Protein AF-A0A173ZHH6-F1 (afdb_monomer_lite)

Organism: NCBI:txid84024

Structure (mmCIF, N/CA/C/O backbone):
data_AF-A0A173ZHH6-F1
#
_entry.id   AF-A0A173ZHH6-F1
#
loop_
_atom_site.group_PDB
_atom_site.id
_atom_site.type_symbol
_atom_site.label_atom_id
_atom_site.label_alt_id
_atom_site.label_comp_id
_atom_site.label_asym_id
_atom_site.label_entity_id
_atom_site.label_seq_id
_atom_site.pdbx_PDB_ins_code
_atom_site.Cartn_x
_atom_site.Cartn_y
_atom_site.Cartn_z
_atom_site.occupancy
_atom_site.B_iso_or_equiv
_atom_site.auth_seq_id
_atom_site.auth_comp_id
_atom_site.auth_asym_id
_atom_site.auth_atom_id
_atom_site.pdbx_PDB_model_num
ATOM 1 N N . MET A 1 1 ? 17.810 -3.702 -29.949 1.00 42.59 1 MET A N 1
ATOM 2 C CA . MET A 1 1 ? 16.734 -3.048 -29.177 1.00 42.59 1 MET A CA 1
ATOM 3 C C . MET A 1 1 ? 17.331 -2.699 -27.829 1.00 42.59 1 MET A C 1
ATOM 5 O O . MET A 1 1 ? 17.862 -3.602 -27.200 1.00 42.59 1 MET A O 1
ATOM 9 N N . ASN A 1 2 ? 17.344 -1.423 -27.434 1.00 46.81 2 ASN A N 1
ATOM 10 C CA . ASN A 1 2 ? 17.670 -1.078 -26.050 1.00 46.81 2 ASN A CA 1
ATOM 11 C C . ASN A 1 2 ? 16.481 -1.540 -25.216 1.00 46.81 2 ASN A C 1
ATOM 13 O O . ASN A 1 2 ? 15.391 -0.990 -25.348 1.00 46.81 2 ASN A O 1
ATOM 17 N N . GLU A 1 3 ? 16.656 -2.618 -24.462 1.00 52.50 3 GLU A N 1
ATOM 18 C CA . GLU A 1 3 ? 15.635 -3.076 -23.529 1.00 52.50 3 GLU A CA 1
ATOM 19 C C . GLU A 1 3 ? 15.562 -2.052 -22.402 1.00 52.50 3 GLU A C 1
ATOM 21 O O . GLU A 1 3 ? 16.422 -2.007 -21.523 1.00 52.50 3 GLU A O 1
ATOM 26 N N . SER A 1 4 ? 14.576 -1.163 -22.481 1.00 63.38 4 SER A N 1
ATOM 27 C CA . SER A 1 4 ? 14.291 -0.210 -21.420 1.00 63.38 4 SER A CA 1
ATOM 28 C C . SER A 1 4 ? 14.016 -0.989 -20.136 1.00 63.38 4 SER A C 1
ATOM 30 O O . SER A 1 4 ? 13.083 -1.791 -20.089 1.00 63.38 4 SER A O 1
ATOM 32 N N . THR A 1 5 ? 14.829 -0.769 -19.100 1.00 74.56 5 THR A N 1
ATOM 33 C CA . THR A 1 5 ? 14.574 -1.315 -17.763 1.00 74.56 5 THR A CA 1
ATOM 34 C C . THR A 1 5 ? 13.179 -0.890 -17.315 1.00 74.56 5 THR A C 1
ATOM 36 O O . THR A 1 5 ? 12.836 0.300 -17.349 1.00 74.56 5 THR A O 1
ATOM 39 N N . TRP A 1 6 ? 12.377 -1.867 -16.913 1.00 89.50 6 TRP A N 1
ATOM 40 C CA . TRP A 1 6 ? 11.013 -1.677 -16.451 1.00 89.50 6 TRP A CA 1
ATOM 41 C C . TRP A 1 6 ? 10.848 -2.352 -15.092 1.00 89.50 6 TRP A C 1
ATOM 43 O O . TRP A 1 6 ? 11.441 -3.392 -14.820 1.00 89.50 6 TRP A O 1
ATOM 53 N N . TYR A 1 7 ? 10.077 -1.710 -14.231 1.00 93.19 7 TYR A N 1
ATOM 54 C CA . TYR A 1 7 ? 9.830 -2.083 -12.854 1.00 93.19 7 TYR A CA 1
ATOM 55 C C . TYR A 1 7 ? 8.364 -2.460 -12.694 1.00 93.19 7 TYR A C 1
ATOM 57 O O . TYR A 1 7 ? 7.485 -1.783 -13.229 1.00 93.19 7 TYR A O 1
ATOM 65 N N . ARG A 1 8 ? 8.110 -3.504 -11.910 1.00 94.06 8 ARG A N 1
ATOM 66 C CA . ARG A 1 8 ? 6.785 -3.882 -11.418 1.00 94.06 8 ARG A CA 1
ATOM 67 C C . ARG A 1 8 ? 6.638 -3.396 -9.992 1.00 94.06 8 ARG A C 1
ATOM 69 O O . ARG A 1 8 ? 7.297 -3.921 -9.099 1.00 94.06 8 ARG A O 1
ATOM 76 N N . ILE A 1 9 ? 5.778 -2.412 -9.785 1.00 93.31 9 ILE A N 1
ATOM 77 C CA . ILE A 1 9 ? 5.481 -1.860 -8.466 1.00 93.31 9 ILE A CA 1
ATOM 78 C C . ILE A 1 9 ? 4.233 -2.571 -7.957 1.00 93.31 9 ILE A C 1
ATOM 80 O O . ILE A 1 9 ? 3.145 -2.354 -8.485 1.00 93.31 9 ILE A O 1
ATOM 84 N N . LYS A 1 10 ? 4.388 -3.446 -6.966 1.00 94.44 10 LYS A N 1
ATOM 85 C CA . LYS A 1 10 ? 3.259 -4.042 -6.246 1.00 94.44 10 LYS A CA 1
ATOM 86 C C . LYS A 1 10 ? 2.803 -3.066 -5.175 1.00 94.44 10 LYS A C 1
ATOM 88 O O . LYS A 1 10 ? 3.645 -2.549 -4.439 1.00 94.44 10 LYS A O 1
ATOM 93 N N . TYR A 1 11 ? 1.504 -2.814 -5.117 1.00 93.69 11 TYR A N 1
ATOM 94 C CA . TYR A 1 11 ? 0.951 -1.856 -4.175 1.00 93.69 11 TYR A CA 1
ATOM 95 C C . TYR A 1 11 ? -0.351 -2.339 -3.542 1.00 93.69 11 TYR A C 1
ATOM 97 O O . TYR A 1 11 ? -1.152 -3.081 -4.131 1.00 93.69 11 TYR A O 1
ATOM 105 N N . SER A 1 12 ? -0.564 -1.807 -2.349 1.00 95.88 12 SER A N 1
ATOM 106 C CA . SER A 1 12 ? -1.738 -1.996 -1.522 1.00 95.88 12 SER A CA 1
ATOM 107 C C . SER A 1 12 ? -2.434 -0.661 -1.277 1.00 95.88 12 SER A C 1
ATOM 109 O O . SER A 1 12 ? -1.809 0.400 -1.332 1.00 95.88 12 SER A O 1
ATOM 111 N N . ILE A 1 13 ? -3.729 -0.708 -0.975 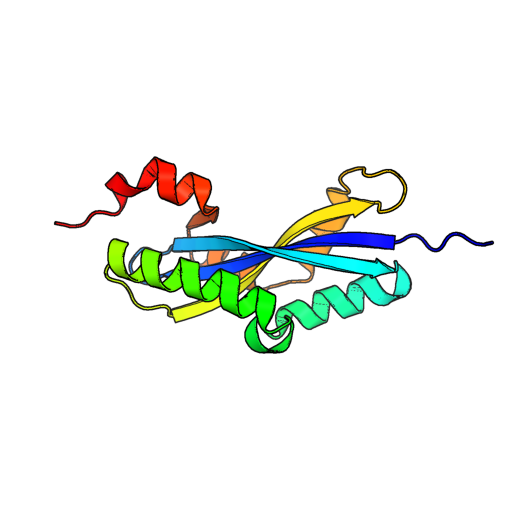1.00 96.69 13 ILE A N 1
ATOM 112 C CA . ILE A 1 13 ? -4.419 0.416 -0.338 1.00 96.69 13 ILE A CA 1
ATOM 113 C C . ILE A 1 13 ? -4.355 0.179 1.168 1.00 96.69 13 ILE A C 1
ATOM 115 O O . ILE A 1 13 ? -4.795 -0.864 1.648 1.00 96.6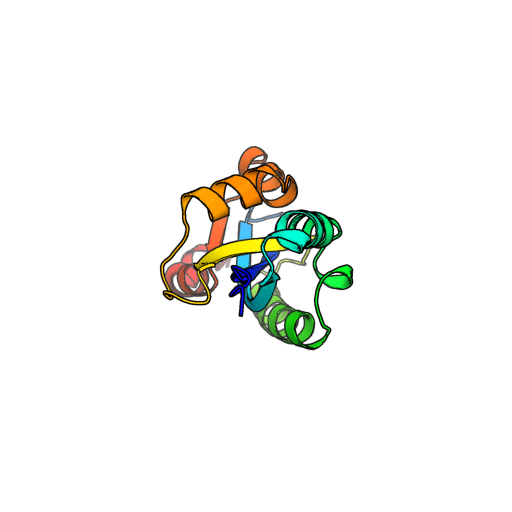9 13 ILE A O 1
ATOM 119 N N . GLY A 1 14 ? -3.776 1.127 1.898 1.00 96.38 14 GLY A N 1
ATOM 120 C CA . GLY A 1 14 ? -3.796 1.160 3.354 1.00 96.38 14 GLY A CA 1
ATOM 121 C C . GLY A 1 14 ? -5.034 1.895 3.839 1.00 96.38 14 GLY A C 1
ATOM 122 O O . GLY A 1 14 ? -5.143 3.098 3.619 1.00 96.38 14 GLY A O 1
ATOM 123 N N . TYR A 1 15 ? -5.953 1.191 4.491 1.00 96.50 15 TYR A N 1
ATOM 124 C CA . TYR A 1 15 ? -7.136 1.787 5.110 1.00 96.50 15 TYR A CA 1
ATOM 125 C C . TYR A 1 15 ? -6.846 2.134 6.569 1.00 96.50 15 TYR A C 1
ATOM 127 O O . TYR A 1 15 ? -6.383 1.276 7.324 1.00 96.50 15 TYR A O 1
ATOM 135 N N . VAL A 1 16 ? -7.084 3.393 6.938 1.00 95.75 16 VAL A N 1
ATOM 136 C CA . VAL A 1 16 ? -6.739 3.954 8.247 1.00 95.75 16 VAL A CA 1
ATOM 137 C C . VAL A 1 16 ? -7.931 3.878 9.195 1.00 95.75 16 VAL A C 1
ATOM 139 O O . VAL A 1 16 ? -8.994 4.443 8.933 1.00 95.75 16 VAL A O 1
ATOM 142 N N . PHE A 1 17 ? -7.694 3.208 10.316 1.00 94.44 17 PHE A N 1
ATOM 143 C CA . PHE A 1 17 ? -8.594 3.037 11.444 1.00 94.44 17 PHE A CA 1
ATOM 144 C C . PHE A 1 17 ? -7.977 3.773 12.650 1.00 94.44 17 PHE A C 1
ATOM 146 O O . PHE A 1 17 ? -6.974 3.349 13.232 1.00 94.44 17 PHE A O 1
ATOM 153 N N . GLU A 1 18 ? -8.525 4.949 12.942 1.00 92.31 18 GLU A N 1
ATOM 154 C CA . GLU A 1 18 ? -8.108 5.896 13.971 1.00 92.31 18 GLU A CA 1
ATOM 155 C C . GLU A 1 18 ? -8.193 5.365 15.412 1.00 92.31 18 GLU A C 1
ATOM 157 O O . GLU A 1 18 ? -7.230 5.529 16.167 1.00 92.31 18 GLU A O 1
ATOM 162 N N . GLU A 1 19 ? -9.311 4.749 15.807 1.00 90.62 19 GLU A N 1
ATOM 163 C CA . GLU A 1 19 ? -9.567 4.283 17.178 1.00 90.62 19 GLU A CA 1
ATOM 164 C C . GLU A 1 19 ? -8.553 3.211 17.579 1.00 90.62 19 GLU A C 1
ATOM 166 O O . GLU A 1 19 ? -7.971 3.263 18.665 1.00 90.62 19 GLU A O 1
ATOM 171 N N . ASN A 1 20 ? -8.275 2.291 16.655 1.00 88.06 20 ASN A N 1
ATOM 172 C CA . ASN A 1 20 ? -7.305 1.217 16.839 1.00 88.06 20 ASN A CA 1
ATOM 173 C C . ASN A 1 20 ? -5.856 1.627 16.534 1.00 88.06 20 ASN A C 1
ATOM 175 O O . ASN A 1 20 ? -4.950 0.807 16.706 1.00 88.06 20 ASN A O 1
ATOM 179 N N . LYS A 1 21 ? -5.616 2.863 16.063 1.00 93.38 21 LYS A N 1
ATOM 180 C CA . LYS A 1 21 ? -4.317 3.304 15.518 1.00 93.38 21 LYS A CA 1
ATOM 181 C C . LYS A 1 21 ? -3.738 2.260 14.557 1.00 93.38 21 LYS A C 1
ATOM 183 O O . LYS A 1 21 ? -2.590 1.837 14.685 1.00 93.38 21 LYS A O 1
ATOM 188 N N . LEU A 1 22 ? -4.552 1.817 13.604 1.00 94.25 22 LEU A N 1
ATOM 189 C CA . LEU A 1 22 ? -4.251 0.693 12.726 1.00 94.25 22 LEU A CA 1
ATOM 190 C C . LEU A 1 22 ? -4.356 1.114 11.258 1.00 94.25 22 LEU A C 1
ATOM 192 O O . LEU A 1 22 ? -5.286 1.806 10.856 1.00 94.25 22 LEU A O 1
ATOM 196 N N . VAL A 1 23 ? -3.404 0.667 10.443 1.00 95.69 23 VAL A N 1
ATOM 197 C CA . VAL A 1 23 ? -3.474 0.743 8.982 1.00 95.69 23 VAL A CA 1
ATOM 198 C C . VAL A 1 23 ? -3.491 -0.675 8.437 1.00 95.69 23 VAL A C 1
ATOM 200 O O . VAL A 1 23 ? -2.528 -1.421 8.631 1.00 95.69 23 VAL A O 1
ATOM 203 N N . ILE A 1 24 ? -4.569 -1.048 7.746 1.00 95.62 24 ILE A N 1
ATOM 204 C CA . ILE A 1 24 ? -4.679 -2.368 7.116 1.00 95.62 24 ILE A CA 1
ATOM 205 C C . ILE A 1 24 ? -4.382 -2.242 5.625 1.00 95.62 24 ILE A C 1
ATOM 207 O O . ILE A 1 24 ? -5.131 -1.609 4.880 1.00 95.62 24 ILE A O 1
ATOM 211 N N . ALA A 1 25 ? -3.272 -2.845 5.205 1.00 96.38 25 ALA A N 1
ATOM 212 C CA . ALA A 1 25 ? -2.809 -2.888 3.828 1.00 96.38 25 ALA A CA 1
ATOM 213 C C . ALA A 1 25 ? -3.499 -4.023 3.062 1.00 96.38 25 ALA A C 1
ATOM 215 O O . ALA A 1 25 ? -3.358 -5.204 3.398 1.00 96.38 25 ALA A O 1
ATOM 216 N N . ILE A 1 26 ? -4.237 -3.653 2.016 1.00 96.00 26 ILE A N 1
ATOM 217 C CA . ILE A 1 26 ? -4.970 -4.575 1.149 1.00 96.00 26 ILE A CA 1
ATOM 218 C C . ILE A 1 26 ? -4.313 -4.560 -0.234 1.00 96.00 26 ILE A C 1
ATOM 220 O O . ILE A 1 26 ? -4.369 -3.522 -0.900 1.00 96.00 26 ILE A O 1
ATOM 224 N N . PRO A 1 27 ? -3.703 -5.669 -0.688 1.00 94.94 27 PRO A N 1
ATOM 225 C CA . PRO A 1 27 ? -3.059 -5.731 -1.995 1.00 94.94 27 PRO A CA 1
ATOM 226 C C . PRO A 1 27 ? -4.106 -5.651 -3.102 1.00 94.94 27 PRO A C 1
ATOM 228 O O . PRO A 1 27 ? -5.054 -6.435 -3.134 1.00 94.94 27 PRO A O 1
ATOM 231 N N . VAL A 1 28 ? -3.930 -4.703 -4.024 1.00 93.88 28 VAL A N 1
ATOM 232 C CA . VAL A 1 28 ? -4.947 -4.396 -5.048 1.00 93.88 28 VAL A CA 1
ATOM 233 C C . VAL A 1 28 ? -4.404 -4.332 -6.470 1.00 93.88 28 VAL A C 1
ATOM 235 O O . VAL A 1 28 ? -5.193 -4.280 -7.412 1.00 93.88 28 VAL A O 1
ATOM 238 N N . GLY A 1 29 ? -3.083 -4.324 -6.674 1.00 90.62 29 GLY A N 1
ATOM 239 C CA . GLY A 1 29 ? -2.576 -4.252 -8.037 1.00 90.62 29 GLY A CA 1
ATOM 240 C C . GLY A 1 29 ? -1.070 -4.199 -8.214 1.00 90.62 29 GLY A C 1
ATOM 241 O O . GLY A 1 29 ? -0.270 -4.278 -7.280 1.00 90.62 29 GLY A O 1
ATOM 242 N N . ILE A 1 30 ? -0.709 -4.093 -9.491 1.00 92.31 30 ILE A N 1
ATOM 243 C CA . ILE A 1 30 ? 0.659 -3.961 -9.975 1.00 92.31 30 ILE A CA 1
ATOM 244 C C . ILE A 1 30 ? 0.679 -2.823 -10.990 1.00 92.31 30 ILE A C 1
ATOM 246 O O . ILE A 1 30 ? -0.136 -2.797 -11.910 1.00 92.31 30 ILE A O 1
ATOM 250 N N . LEU A 1 31 ? 1.626 -1.902 -10.834 1.00 90.56 31 LEU A N 1
ATOM 251 C CA . LEU A 1 31 ? 1.907 -0.851 -11.799 1.00 90.56 31 LEU A CA 1
ATOM 252 C C . LEU A 1 31 ? 3.219 -1.174 -12.506 1.00 90.56 31 LEU A C 1
ATOM 254 O O . LEU A 1 31 ? 4.284 -1.191 -11.886 1.00 90.56 31 LEU A O 1
ATOM 258 N N . ASP A 1 32 ? 3.144 -1.385 -13.815 1.00 91.38 32 ASP A N 1
ATOM 259 C CA . ASP A 1 32 ? 4.326 -1.477 -14.663 1.00 91.38 32 ASP A CA 1
ATOM 260 C C . ASP A 1 32 ? 4.830 -0.067 -15.003 1.00 91.38 32 ASP A C 1
ATOM 262 O O . ASP A 1 32 ? 4.088 0.784 -15.497 1.00 91.38 32 ASP A O 1
ATOM 266 N N . SER A 1 33 ? 6.114 0.192 -14.758 1.00 91.00 33 SER A N 1
ATOM 267 C CA . SER A 1 33 ? 6.738 1.490 -15.012 1.00 91.00 33 SER A CA 1
ATOM 268 C C . SER A 1 33 ? 8.110 1.338 -15.644 1.00 91.00 33 SER A C 1
ATOM 270 O O . SER A 1 33 ? 8.960 0.605 -15.162 1.00 91.00 33 SER A O 1
ATOM 272 N N . THR A 1 34 ? 8.405 2.122 -16.674 1.00 90.94 34 THR A N 1
ATOM 273 C CA . THR A 1 34 ? 9.788 2.298 -17.148 1.00 90.94 34 THR A CA 1
ATOM 274 C C . THR A 1 34 ? 10.628 3.049 -16.114 1.00 90.94 34 THR A C 1
ATOM 276 O O . THR A 1 34 ? 10.079 3.874 -15.378 1.00 90.94 34 THR A O 1
ATOM 279 N N . LYS A 1 35 ? 11.956 2.880 -16.140 1.00 85.56 35 LYS A N 1
ATOM 280 C CA . LYS A 1 35 ? 12.882 3.656 -15.297 1.00 85.56 35 LYS A CA 1
ATOM 281 C C . LYS A 1 35 ? 12.718 5.176 -15.423 1.00 85.56 35 LYS A C 1
ATOM 283 O O . LYS A 1 35 ? 12.772 5.866 -14.415 1.00 85.56 35 LYS A O 1
ATOM 288 N N . GLU A 1 36 ? 12.473 5.690 -16.628 1.00 88.44 36 GLU A N 1
ATOM 289 C CA . GLU A 1 36 ? 12.316 7.135 -16.881 1.00 88.44 36 GLU A CA 1
ATOM 290 C C . GLU A 1 36 ? 11.063 7.731 -16.222 1.00 88.44 36 GLU A C 1
ATOM 292 O O . GLU A 1 36 ? 11.097 8.846 -15.713 1.00 88.44 36 GLU A O 1
ATOM 297 N N . ASN A 1 37 ? 9.960 6.979 -16.195 1.00 89.62 37 ASN A N 1
ATOM 298 C CA . ASN A 1 37 ? 8.691 7.423 -15.606 1.00 89.62 37 ASN A CA 1
ATOM 299 C C . ASN A 1 37 ? 8.533 7.038 -14.131 1.00 89.62 37 ASN A C 1
ATOM 301 O O . ASN A 1 37 ? 7.531 7.396 -13.517 1.00 89.62 37 ASN A O 1
ATOM 305 N N . PHE A 1 38 ? 9.502 6.319 -13.562 1.00 88.81 38 PHE A N 1
ATOM 306 C CA . PHE A 1 38 ? 9.397 5.734 -12.232 1.00 88.81 38 PHE A CA 1
ATOM 307 C C . PHE A 1 38 ? 9.106 6.784 -11.157 1.00 88.81 38 PHE A C 1
ATOM 309 O O . PHE A 1 38 ? 8.060 6.728 -10.520 1.00 88.81 38 PHE A O 1
ATOM 316 N N . GLU A 1 39 ? 9.959 7.801 -11.023 1.00 88.50 39 GLU A N 1
ATOM 317 C CA . GLU A 1 39 ? 9.776 8.854 -10.013 1.00 88.50 39 GLU A CA 1
ATOM 318 C C . GLU A 1 39 ? 8.453 9.610 -10.172 1.00 88.50 39 GLU A C 1
ATOM 320 O O . GLU A 1 39 ? 7.827 9.989 -9.183 1.00 88.50 39 GLU A O 1
ATOM 325 N N . LYS A 1 40 ? 8.008 9.825 -11.417 1.00 88.94 40 LYS A N 1
ATOM 326 C CA . LYS A 1 40 ? 6.725 10.474 -11.702 1.00 88.94 40 LYS A CA 1
ATOM 327 C C . LYS A 1 40 ? 5.560 9.609 -11.225 1.00 88.94 40 LYS A C 1
ATOM 329 O O . LYS A 1 40 ? 4.640 10.135 -10.610 1.00 88.94 40 LYS A O 1
ATOM 334 N N . ASN A 1 41 ? 5.611 8.309 -11.497 1.00 88.94 41 ASN A N 1
ATOM 335 C CA . ASN A 1 41 ? 4.590 7.360 -11.069 1.00 88.94 41 ASN A CA 1
ATOM 336 C C . ASN A 1 41 ? 4.533 7.243 -9.541 1.00 88.94 41 ASN A C 1
ATOM 338 O O . ASN A 1 41 ? 3.439 7.267 -8.990 1.00 88.94 41 ASN A O 1
ATOM 342 N N . ILE A 1 42 ? 5.685 7.218 -8.858 1.00 88.38 42 ILE A N 1
ATOM 343 C CA . ILE A 1 42 ? 5.736 7.229 -7.387 1.00 88.38 42 ILE A CA 1
ATOM 344 C C . ILE A 1 42 ? 5.109 8.510 -6.822 1.00 88.38 42 ILE A C 1
ATOM 346 O O . ILE A 1 42 ? 4.242 8.437 -5.961 1.00 88.38 42 ILE A O 1
ATOM 350 N N . LYS A 1 43 ? 5.455 9.690 -7.353 1.00 86.75 43 LYS A N 1
ATOM 351 C CA . LYS A 1 43 ? 4.859 10.961 -6.895 1.00 86.75 43 LYS A CA 1
ATOM 352 C C . LYS A 1 43 ? 3.355 11.053 -7.147 1.00 86.75 43 LYS A C 1
ATOM 354 O O . LYS A 1 43 ? 2.649 11.687 -6.374 1.00 86.75 43 LYS A O 1
ATOM 359 N N . LEU A 1 44 ? 2.857 10.439 -8.221 1.00 86.44 44 LEU A N 1
ATOM 360 C CA . LEU A 1 44 ? 1.417 10.365 -8.467 1.00 86.44 44 LEU A CA 1
ATOM 361 C C . LEU A 1 44 ? 0.702 9.516 -7.416 1.00 86.44 44 LEU A C 1
ATOM 363 O O . LEU A 1 44 ? -0.451 9.799 -7.146 1.00 86.44 44 LEU A O 1
ATOM 367 N N . MET A 1 45 ? 1.347 8.526 -6.796 1.00 88.06 45 MET A N 1
ATOM 368 C CA . MET A 1 45 ? 0.714 7.743 -5.728 1.00 88.06 45 MET A CA 1
ATOM 369 C C . MET A 1 45 ? 0.455 8.569 -4.454 1.00 88.06 45 MET A C 1
ATOM 371 O O . MET A 1 45 ? -0.469 8.265 -3.703 1.00 88.06 45 MET A O 1
ATOM 375 N N . ASP A 1 46 ? 1.206 9.652 -4.237 1.00 84.56 46 ASP A N 1
ATOM 376 C CA . ASP A 1 46 ? 1.065 10.538 -3.069 1.00 84.56 46 ASP A CA 1
ATOM 377 C C . ASP A 1 46 ? -0.200 11.405 -3.088 1.00 84.56 46 ASP A C 1
ATOM 379 O O . ASP A 1 46 ? -0.629 11.917 -2.062 1.00 84.56 46 ASP A O 1
ATOM 383 N N . ILE A 1 47 ? -0.878 11.506 -4.234 1.00 87.50 47 ILE A N 1
ATOM 384 C CA . ILE A 1 47 ? -2.164 12.215 -4.326 1.00 87.50 47 ILE A CA 1
ATOM 385 C C . ILE A 1 47 ? -3.346 11.376 -3.795 1.00 87.50 47 ILE A C 1
ATOM 387 O O . ILE A 1 47 ? -4.484 11.845 -3.808 1.00 87.50 47 ILE A O 1
ATOM 391 N N . GLY A 1 48 ? -3.085 10.139 -3.357 1.00 89.94 48 GLY A N 1
ATOM 392 C CA . GLY A 1 48 ? -4.058 9.232 -2.753 1.00 89.94 48 GLY A CA 1
ATOM 393 C C . GLY A 1 48 ? -4.691 8.224 -3.728 1.00 89.94 48 GLY A C 1
ATOM 394 O O . GLY A 1 48 ? -4.715 8.434 -4.948 1.00 89.94 48 GLY A O 1
ATOM 395 N N . PRO A 1 49 ? -5.243 7.113 -3.202 1.00 92.75 49 PRO A N 1
ATOM 396 C CA . PRO A 1 49 ? -5.718 5.980 -3.993 1.00 92.75 49 PRO A CA 1
ATOM 397 C C . PRO A 1 49 ? -6.840 6.359 -4.957 1.00 92.75 49 PRO A C 1
ATOM 399 O O . PRO A 1 49 ? -6.750 6.042 -6.140 1.00 92.75 49 PRO A O 1
ATOM 402 N N . TYR A 1 50 ? -7.854 7.098 -4.500 1.00 92.12 50 TYR A N 1
ATOM 403 C CA . TYR A 1 50 ? -9.047 7.421 -5.298 1.00 92.12 50 TYR A CA 1
ATOM 404 C C . TYR A 1 50 ? -8.772 8.268 -6.549 1.00 92.12 50 TYR A C 1
ATOM 406 O O . TYR A 1 50 ? -9.625 8.358 -7.430 1.00 92.12 50 TYR A O 1
ATOM 414 N N . ILE A 1 51 ? -7.599 8.897 -6.623 1.00 91.06 51 ILE A N 1
ATOM 415 C CA . ILE A 1 51 ? -7.172 9.697 -7.773 1.00 91.06 51 ILE A CA 1
ATOM 416 C C . ILE A 1 51 ? -6.104 8.946 -8.579 1.00 91.06 51 ILE A C 1
ATOM 418 O O . ILE A 1 51 ? -6.135 8.971 -9.809 1.00 91.06 51 ILE A O 1
ATOM 422 N N . ALA A 1 52 ? -5.154 8.290 -7.908 1.00 89.94 52 ALA A N 1
ATOM 423 C CA . ALA A 1 52 ? -4.006 7.668 -8.562 1.00 89.94 52 ALA A CA 1
ATOM 424 C C . ALA A 1 52 ? -4.292 6.276 -9.147 1.00 89.94 52 ALA A C 1
ATOM 426 O O . ALA A 1 52 ? -3.566 5.834 -10.039 1.00 89.94 52 ALA A O 1
ATOM 427 N N . LEU A 1 53 ? -5.307 5.568 -8.642 1.00 90.25 53 LEU A N 1
ATOM 428 C CA . LEU A 1 53 ? -5.545 4.161 -8.962 1.00 90.25 53 LEU A CA 1
ATOM 429 C C . LEU A 1 53 ? -6.775 3.949 -9.857 1.00 90.25 53 LEU A C 1
ATOM 431 O O . LEU A 1 53 ? -7.737 4.718 -9.808 1.00 90.25 53 LEU A O 1
ATOM 435 N N . PRO A 1 54 ? -6.782 2.879 -10.674 1.00 91.75 54 PRO A N 1
ATOM 436 C CA . PRO A 1 54 ? -7.953 2.515 -11.460 1.00 91.75 54 PRO A CA 1
ATOM 437 C C . PRO A 1 54 ? -9.119 2.083 -10.561 1.00 91.75 54 PRO A C 1
ATOM 439 O O . PRO A 1 54 ? -8.924 1.478 -9.508 1.00 91.75 54 PRO A O 1
ATOM 442 N N . SER A 1 55 ? -10.347 2.318 -11.033 1.00 92.31 55 SER A N 1
ATOM 443 C CA . SER A 1 55 ? -11.588 1.980 -10.309 1.00 92.31 55 SER A CA 1
ATOM 444 C C . SER A 1 55 ? -11.686 0.517 -9.852 1.00 92.31 55 SER A C 1
ATOM 446 O O . SER A 1 55 ? -12.261 0.243 -8.801 1.00 92.31 55 SER A O 1
ATOM 448 N N . GLU A 1 56 ? -11.099 -0.421 -10.599 1.00 93.25 56 GLU A N 1
ATOM 449 C CA . GLU A 1 56 ? -11.061 -1.841 -10.232 1.00 93.25 56 GLU A CA 1
ATOM 450 C C . GLU A 1 56 ? -10.238 -2.081 -8.958 1.00 93.25 56 GLU A C 1
ATOM 452 O O . GLU A 1 56 ? -10.706 -2.760 -8.048 1.00 93.25 56 GLU A O 1
ATOM 457 N N . ALA A 1 57 ? -9.062 -1.451 -8.843 1.00 92.38 57 ALA A N 1
ATOM 458 C CA . ALA A 1 57 ? -8.227 -1.542 -7.646 1.00 92.38 57 ALA A CA 1
ATOM 459 C C . ALA A 1 57 ? -8.937 -0.940 -6.422 1.00 92.38 57 ALA A C 1
ATOM 461 O O . ALA A 1 57 ? -8.911 -1.530 -5.343 1.00 92.38 57 ALA A O 1
ATOM 462 N N . ILE A 1 58 ? -9.630 0.192 -6.606 1.00 94.50 58 ILE A N 1
ATOM 463 C CA . ILE A 1 58 ? -10.459 0.802 -5.555 1.00 94.50 58 ILE A CA 1
ATOM 464 C C . ILE A 1 58 ? -11.561 -0.157 -5.112 1.00 94.50 58 ILE A C 1
ATOM 466 O O . ILE A 1 58 ? -11.709 -0.404 -3.922 1.00 94.50 58 ILE A O 1
ATOM 470 N N . SER A 1 59 ? -12.281 -0.757 -6.061 1.00 93.81 59 SER A N 1
ATOM 471 C CA . SER A 1 59 ? -13.404 -1.655 -5.764 1.00 93.81 59 SER A CA 1
ATOM 472 C C . SER A 1 59 ? -12.975 -2.876 -4.942 1.00 93.81 59 SER A C 1
ATOM 474 O O . SER A 1 59 ? -13.684 -3.273 -4.016 1.00 93.81 59 SER A O 1
ATOM 476 N N . ILE A 1 60 ? -11.808 -3.458 -5.249 1.00 91.81 60 ILE A N 1
ATOM 477 C CA . ILE A 1 60 ? -11.236 -4.574 -4.477 1.00 91.81 60 ILE A CA 1
ATOM 478 C C . ILE A 1 60 ? -10.951 -4.128 -3.041 1.00 91.81 60 ILE A C 1
ATOM 480 O O . ILE A 1 60 ? -11.384 -4.784 -2.093 1.00 91.81 60 ILE A O 1
ATOM 484 N N . GLY A 1 61 ? -10.249 -3.005 -2.880 1.00 92.88 61 GLY A N 1
ATOM 485 C CA . GLY A 1 61 ? -9.914 -2.481 -1.562 1.00 92.88 61 GLY A CA 1
ATOM 486 C C . GLY A 1 61 ? -11.158 -2.155 -0.728 1.00 92.88 61 GLY A C 1
ATOM 487 O O . GLY A 1 61 ? -11.242 -2.566 0.427 1.00 92.88 61 GLY A O 1
ATOM 488 N N . GLU A 1 62 ? -12.154 -1.481 -1.312 1.00 93.25 62 GLU A N 1
ATOM 489 C CA . GLU A 1 62 ? -13.366 -1.056 -0.602 1.00 93.25 62 GLU A CA 1
ATOM 490 C C . GLU A 1 62 ? -14.221 -2.235 -0.141 1.00 93.25 62 GLU A C 1
ATOM 492 O O . GLU A 1 62 ? -14.716 -2.236 0.987 1.00 93.25 62 GLU A O 1
ATOM 497 N N . SER A 1 63 ? -14.345 -3.275 -0.971 1.00 91.50 63 SER A N 1
ATOM 498 C CA . SER A 1 63 ? -15.061 -4.489 -0.580 1.00 91.50 63 SER A CA 1
ATOM 499 C C . SER A 1 63 ? -14.429 -5.155 0.643 1.00 91.50 63 SER A C 1
ATOM 501 O O . SER A 1 63 ? -15.145 -5.732 1.463 1.00 91.50 63 SER A O 1
ATOM 503 N N . CYS A 1 64 ? -13.101 -5.114 0.765 1.00 91.44 64 CYS A N 1
ATOM 504 C CA . CYS A 1 64 ? -12.406 -5.662 1.923 1.00 91.44 64 CYS A CA 1
ATOM 505 C C . CYS A 1 64 ? -12.510 -4.722 3.135 1.00 91.44 64 CYS A C 1
ATOM 507 O O . CYS A 1 64 ? -12.835 -5.188 4.228 1.00 91.44 64 CYS A O 1
ATOM 509 N N . ARG A 1 65 ? -12.329 -3.408 2.934 1.00 93.75 65 ARG A N 1
ATOM 510 C CA . ARG A 1 65 ? -12.516 -2.365 3.957 1.00 93.75 65 ARG A CA 1
ATOM 511 C C . ARG A 1 65 ? -13.861 -2.498 4.658 1.00 93.75 65 ARG A C 1
ATOM 513 O O . ARG A 1 65 ? -13.896 -2.498 5.879 1.00 93.75 65 ARG A O 1
ATOM 520 N N . ASP A 1 66 ? -14.955 -2.633 3.913 1.00 92.69 66 ASP A N 1
ATOM 521 C CA . ASP A 1 66 ? -16.299 -2.662 4.503 1.00 92.69 66 ASP A CA 1
ATOM 522 C C . ASP A 1 66 ? -16.504 -3.836 5.463 1.00 92.69 66 ASP A C 1
ATOM 524 O O . ASP A 1 66 ? -17.217 -3.716 6.461 1.00 92.69 66 ASP A O 1
ATOM 528 N N . ASN A 1 67 ? -15.870 -4.974 5.183 1.00 90.38 67 ASN A N 1
ATOM 529 C CA . ASN A 1 67 ? -15.904 -6.118 6.087 1.00 90.38 67 ASN A CA 1
ATOM 530 C C . ASN A 1 67 ? -15.065 -5.856 7.341 1.00 90.38 67 ASN A C 1
ATOM 532 O O . ASN A 1 67 ? -15.528 -6.126 8.445 1.00 90.38 67 ASN A O 1
ATOM 536 N N . ILE A 1 68 ? -13.875 -5.279 7.177 1.00 91.94 68 ILE A N 1
ATOM 537 C CA . ILE A 1 68 ? -12.977 -4.919 8.281 1.00 91.94 68 ILE A CA 1
ATOM 538 C C . ILE A 1 68 ? -13.630 -3.886 9.203 1.00 91.94 68 ILE A C 1
ATOM 540 O O . ILE A 1 68 ? -13.679 -4.100 10.408 1.00 91.94 68 ILE A O 1
ATOM 544 N N . SER A 1 69 ? -14.206 -2.815 8.650 1.00 91.19 69 SER A N 1
ATOM 545 C CA . SER A 1 69 ? -14.933 -1.789 9.406 1.00 91.19 69 SER A CA 1
ATOM 546 C C . SER A 1 69 ? -16.027 -2.380 10.290 1.00 91.19 69 SER A C 1
ATOM 548 O O . SER A 1 69 ? -16.224 -1.931 11.413 1.00 91.19 69 SER A O 1
ATOM 550 N N . ARG A 1 70 ? -16.739 -3.408 9.811 1.00 89.62 70 ARG A N 1
ATOM 551 C CA . ARG A 1 70 ? -17.768 -4.091 10.610 1.00 89.62 70 ARG A CA 1
ATOM 552 C C . ARG A 1 70 ? -17.179 -4.901 11.759 1.00 89.62 70 ARG A C 1
ATOM 554 O O . ARG A 1 70 ? -17.800 -4.953 12.811 1.00 89.62 70 ARG A O 1
ATOM 561 N N . ILE A 1 71 ? -16.028 -5.534 11.544 1.00 89.69 71 ILE A N 1
ATOM 562 C CA . ILE A 1 71 ? -15.325 -6.316 12.569 1.00 89.69 71 ILE A CA 1
ATOM 563 C C . ILE A 1 71 ? -14.776 -5.383 13.651 1.00 89.69 71 ILE A C 1
ATOM 565 O O . ILE A 1 71 ? -14.999 -5.619 14.830 1.00 89.69 71 ILE A O 1
ATOM 569 N N . LEU A 1 72 ? -14.111 -4.302 13.239 1.00 90.12 72 LEU A N 1
ATOM 570 C CA . LEU A 1 72 ? -13.541 -3.303 14.143 1.00 90.12 72 LEU A CA 1
ATOM 571 C C . LEU A 1 72 ? -14.599 -2.402 14.793 1.00 90.12 72 LEU A C 1
ATOM 573 O O . LEU A 1 72 ? -14.283 -1.678 15.729 1.00 90.12 72 LEU A O 1
ATOM 577 N N . ASN A 1 73 ? -15.835 -2.425 14.280 1.00 89.81 73 ASN A N 1
ATOM 578 C CA . ASN A 1 73 ? -16.880 -1.449 14.586 1.00 89.81 73 ASN A CA 1
ATOM 579 C C . ASN A 1 73 ? -16.397 0.005 14.403 1.00 89.81 73 ASN A C 1
ATOM 581 O O . ASN A 1 73 ? -16.737 0.897 15.175 1.00 89.81 73 ASN A O 1
ATOM 585 N N . GLU A 1 74 ? -15.611 0.235 13.352 1.00 90.88 74 GLU A N 1
ATOM 586 C CA . GLU A 1 74 ? -14.902 1.487 13.122 1.00 90.88 74 GLU A CA 1
ATOM 587 C C . GLU A 1 74 ? -15.076 1.975 11.678 1.00 90.88 74 GLU A C 1
ATOM 589 O O . GLU A 1 74 ? -15.051 1.201 10.711 1.00 90.88 74 GLU A O 1
ATOM 594 N N . THR A 1 75 ? -15.255 3.283 11.509 1.00 88.88 75 THR A N 1
ATOM 595 C CA . THR A 1 75 ? -15.334 3.915 10.189 1.00 88.88 75 THR A CA 1
ATOM 596 C C . THR A 1 75 ? -13.953 4.213 9.627 1.00 88.88 75 THR A C 1
ATOM 598 O O . THR A 1 75 ? -13.029 4.535 10.363 1.00 88.88 75 THR A O 1
ATOM 601 N N . LEU A 1 76 ? -13.833 4.169 8.301 1.00 91.38 76 LEU A N 1
ATOM 602 C CA . LEU A 1 76 ? -12.622 4.613 7.625 1.00 91.38 76 LEU A CA 1
ATOM 603 C C . LEU A 1 76 ? -12.403 6.116 7.820 1.00 91.38 76 LEU A C 1
ATOM 605 O O . LEU A 1 76 ? -13.284 6.895 7.457 1.00 91.38 76 LEU A O 1
ATOM 609 N N . GLU A 1 77 ? -11.212 6.500 8.274 1.00 92.12 77 GLU A N 1
ATOM 610 C CA . GLU A 1 77 ? -10.812 7.911 8.345 1.00 92.12 77 GLU A CA 1
ATOM 611 C C . GLU A 1 77 ? -10.096 8.366 7.067 1.00 92.12 77 GLU A C 1
ATOM 613 O O . GLU A 1 77 ? -10.401 9.418 6.508 1.00 92.12 77 GLU A O 1
ATOM 618 N N . ASP A 1 78 ? -9.159 7.558 6.569 1.00 92.50 78 ASP A N 1
ATOM 619 C CA . ASP A 1 78 ? -8.328 7.912 5.417 1.00 92.50 78 ASP A CA 1
ATOM 620 C C . ASP A 1 78 ? -7.850 6.667 4.657 1.00 92.50 78 ASP A C 1
ATOM 622 O O . ASP A 1 78 ? -7.853 5.556 5.189 1.00 92.50 78 ASP A O 1
ATOM 626 N N . ALA A 1 79 ? -7.426 6.836 3.405 1.00 94.19 79 ALA A N 1
ATOM 627 C CA . ALA A 1 79 ? -6.839 5.772 2.602 1.00 94.19 79 ALA A CA 1
ATOM 628 C C . ALA A 1 79 ? -5.544 6.235 1.929 1.00 94.19 79 ALA A C 1
ATOM 630 O O . ALA 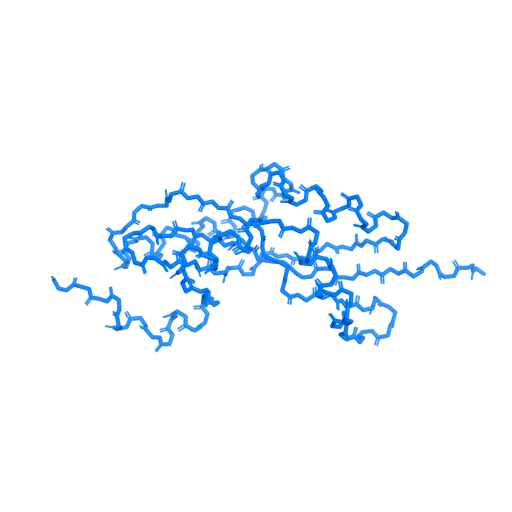A 1 79 ? -5.517 7.227 1.203 1.00 94.19 79 ALA A O 1
ATOM 631 N N . ILE A 1 80 ? -4.486 5.452 2.110 1.00 94.31 80 ILE A N 1
ATOM 632 C CA . ILE A 1 80 ? -3.156 5.701 1.554 1.00 94.31 80 ILE A CA 1
ATOM 633 C C . ILE A 1 80 ? -2.763 4.610 0.558 1.00 94.31 80 ILE A C 1
ATOM 635 O O . ILE A 1 80 ? -3.367 3.539 0.518 1.00 94.31 80 ILE A O 1
ATOM 639 N N . ILE A 1 81 ? -1.739 4.863 -0.253 1.00 94.06 81 ILE A N 1
ATOM 640 C CA . ILE A 1 81 ? -1.123 3.836 -1.098 1.00 94.06 81 ILE A CA 1
ATOM 641 C C . ILE A 1 81 ? 0.138 3.354 -0.397 1.00 94.06 81 ILE A C 1
ATOM 643 O O . ILE A 1 81 ? 0.980 4.153 -0.006 1.00 94.06 81 ILE A O 1
ATOM 647 N N . ILE A 1 82 ? 0.285 2.043 -0.266 1.00 93.75 82 ILE A N 1
ATOM 648 C CA . ILE A 1 82 ? 1.481 1.419 0.295 1.00 93.75 82 ILE A CA 1
ATOM 649 C C . ILE A 1 82 ? 2.205 0.708 -0.840 1.00 93.75 82 ILE A C 1
ATOM 651 O O . ILE A 1 82 ? 1.611 -0.086 -1.570 1.00 93.75 82 ILE A O 1
ATOM 655 N N . ILE A 1 83 ? 3.494 1.002 -1.005 1.00 92.94 83 ILE A N 1
ATOM 656 C CA . ILE A 1 83 ? 4.348 0.280 -1.949 1.00 92.94 83 ILE A CA 1
ATOM 657 C C . ILE A 1 83 ? 4.835 -0.981 -1.245 1.00 92.94 83 ILE A C 1
ATOM 659 O O . ILE A 1 83 ? 5.653 -0.910 -0.332 1.00 92.94 83 ILE A O 1
ATOM 663 N N . ASP A 1 84 ?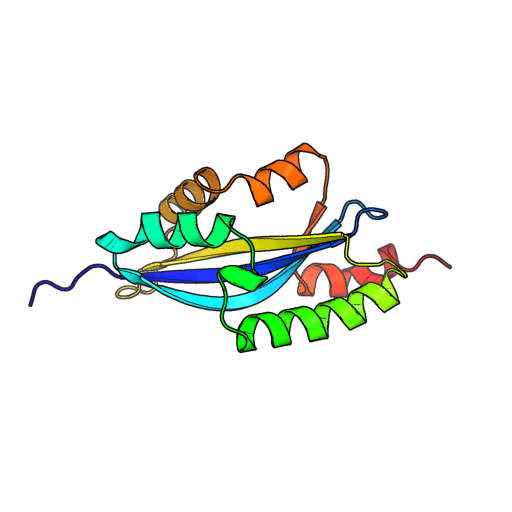 4.355 -2.143 -1.669 1.00 92.69 84 ASP A N 1
ATOM 664 C CA . ASP A 1 84 ? 4.712 -3.406 -1.024 1.00 92.69 84 ASP A CA 1
ATOM 665 C C . ASP A 1 84 ? 6.100 -3.859 -1.463 1.00 92.69 84 ASP A C 1
ATOM 667 O O . ASP A 1 84 ? 6.954 -4.200 -0.645 1.00 92.69 84 ASP A O 1
ATOM 671 N N . LYS A 1 85 ? 6.309 -3.884 -2.784 1.00 94.38 85 LYS A N 1
ATOM 672 C CA . LYS A 1 85 ? 7.529 -4.379 -3.423 1.00 94.38 85 LYS A CA 1
AT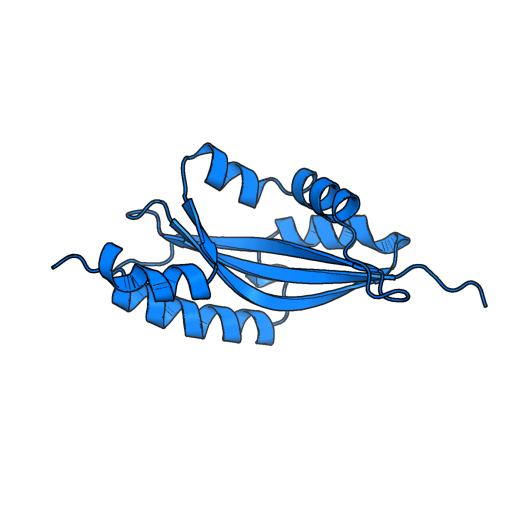OM 673 C C . LYS A 1 85 ? 7.751 -3.725 -4.773 1.00 94.38 85 LYS A C 1
ATOM 675 O O . LYS A 1 85 ? 6.804 -3.387 -5.484 1.00 94.38 85 LYS A O 1
ATOM 680 N N . ILE A 1 86 ? 9.013 -3.664 -5.176 1.00 94.50 86 ILE A N 1
ATOM 681 C CA . ILE A 1 86 ? 9.417 -3.291 -6.530 1.00 94.50 86 ILE A CA 1
ATOM 682 C C . ILE A 1 86 ? 10.253 -4.421 -7.100 1.00 94.50 86 ILE A C 1
ATOM 684 O O . ILE A 1 86 ? 11.184 -4.881 -6.450 1.00 94.50 86 ILE A O 1
ATOM 688 N N . ILE A 1 87 ? 9.903 -4.871 -8.300 1.00 95.31 87 ILE A N 1
ATOM 689 C CA . ILE A 1 87 ? 10.504 -6.038 -8.946 1.00 95.31 87 ILE A CA 1
ATOM 690 C C . ILE A 1 87 ? 11.093 -5.609 -10.290 1.00 95.31 87 ILE A C 1
ATOM 692 O O . ILE A 1 87 ? 10.450 -4.859 -11.031 1.00 95.31 87 ILE A O 1
ATOM 696 N N . ASP A 1 88 ? 12.291 -6.088 -10.626 1.00 93.44 88 ASP A N 1
ATOM 697 C CA . ASP A 1 88 ? 12.830 -5.957 -11.980 1.00 93.44 88 ASP A CA 1
ATOM 698 C C . ASP A 1 88 ? 11.952 -6.765 -12.935 1.00 93.44 88 ASP A C 1
ATOM 700 O O . ASP A 1 88 ? 11.785 -7.976 -12.793 1.00 93.44 88 ASP A O 1
ATOM 704 N N . GLY A 1 89 ? 11.358 -6.107 -13.920 1.00 89.06 89 GLY A N 1
ATOM 705 C CA . GLY A 1 89 ? 10.429 -6.784 -14.806 1.00 89.06 89 GLY A CA 1
ATOM 706 C C . GLY A 1 89 ? 11.087 -7.848 -15.692 1.00 89.06 89 GLY A C 1
ATOM 707 O O . GLY A 1 89 ? 10.435 -8.823 -16.070 1.00 89.06 89 GLY A O 1
ATOM 708 N N . LYS A 1 90 ? 12.378 -7.704 -16.010 1.00 88.44 90 LYS A N 1
ATOM 709 C CA . LYS A 1 90 ? 13.118 -8.650 -16.850 1.00 88.44 90 LYS A CA 1
ATOM 710 C C . LYS A 1 90 ? 13.610 -9.854 -16.052 1.00 88.44 90 LYS A C 1
ATOM 712 O O . LYS A 1 90 ? 13.451 -10.977 -16.525 1.00 88.44 90 LYS A O 1
ATOM 717 N N . THR A 1 91 ? 14.246 -9.634 -14.902 1.00 90.88 91 THR A N 1
ATOM 718 C CA . THR A 1 91 ? 14.852 -10.719 -14.107 1.00 90.88 91 THR A CA 1
ATOM 719 C C . THR A 1 91 ? 13.880 -11.326 -13.100 1.00 90.88 91 THR A C 1
ATOM 721 O O . THR A 1 91 ? 14.043 -12.484 -12.721 1.00 90.88 91 THR A O 1
ATOM 724 N N . GLY A 1 92 ? 12.841 -10.586 -12.705 1.00 91.00 92 GLY A N 1
ATOM 725 C CA . GLY A 1 92 ? 11.911 -10.983 -11.651 1.00 91.00 92 GLY A CA 1
ATOM 726 C C . GLY A 1 92 ? 12.483 -10.830 -10.241 1.00 91.00 92 GLY A C 1
ATOM 727 O O . GLY A 1 92 ? 11.863 -11.307 -9.294 1.00 91.00 92 GLY A O 1
ATOM 728 N N . GLU A 1 93 ? 13.650 -10.199 -10.097 1.00 94.31 93 GLU A N 1
ATOM 729 C CA . GLU A 1 93 ? 14.307 -9.993 -8.807 1.00 94.31 93 GLU A CA 1
ATOM 730 C C . GLU A 1 93 ? 13.646 -8.862 -8.015 1.00 94.31 93 GLU A C 1
ATOM 732 O O . GLU A 1 93 ? 13.301 -7.815 -8.570 1.00 94.31 93 GLU A O 1
ATOM 737 N N . ASP A 1 94 ? 13.503 -9.065 -6.704 1.00 94.62 94 ASP A N 1
ATOM 738 C CA . ASP A 1 94 ? 13.054 -8.031 -5.772 1.00 94.62 94 ASP A CA 1
ATOM 739 C C . ASP A 1 94 ? 14.154 -6.955 -5.644 1.00 94.62 94 ASP A C 1
ATOM 741 O O . ASP A 1 94 ? 15.305 -7.238 -5.312 1.00 94.62 94 ASP A O 1
ATOM 745 N N . LEU A 1 95 ? 13.799 -5.697 -5.912 1.00 93.56 95 LEU A N 1
ATOM 746 C CA . LEU A 1 95 ? 14.694 -4.538 -5.887 1.00 93.56 95 LEU A CA 1
ATOM 747 C C . LEU A 1 95 ? 14.505 -3.743 -4.590 1.00 93.56 95 LEU A C 1
ATOM 749 O O . LEU A 1 95 ? 14.017 -2.610 -4.608 1.00 93.56 95 LEU A O 1
ATOM 753 N N . GLU A 1 96 ? 14.889 -4.331 -3.456 1.00 93.88 96 GLU A N 1
ATOM 754 C CA . GLU A 1 96 ? 14.664 -3.754 -2.119 1.00 93.88 96 GLU A CA 1
ATOM 755 C C . GLU A 1 96 ? 15.203 -2.325 -1.974 1.00 93.88 96 GLU A C 1
ATOM 757 O O . GLU A 1 96 ? 14.480 -1.443 -1.521 1.00 93.88 96 GLU A O 1
ATOM 762 N N . GLU A 1 97 ? 16.426 -2.042 -2.438 1.00 93.06 97 GLU A N 1
ATOM 763 C CA . GLU A 1 97 ? 16.992 -0.686 -2.363 1.00 93.06 97 GLU A CA 1
ATOM 764 C C . GLU A 1 97 ? 16.163 0.354 -3.128 1.00 93.06 97 GLU A C 1
ATOM 766 O O . GLU A 1 97 ? 16.086 1.516 -2.726 1.00 93.06 97 GLU A O 1
ATOM 771 N N . ILE A 1 98 ? 15.561 -0.040 -4.255 1.00 91.38 98 ILE A N 1
ATOM 772 C CA . ILE A 1 98 ? 14.695 0.846 -5.040 1.00 91.38 98 ILE A CA 1
ATOM 773 C C . ILE A 1 98 ? 13.352 1.011 -4.333 1.00 91.38 98 ILE A C 1
ATOM 775 O O . ILE A 1 98 ? 12.827 2.121 -4.294 1.00 91.38 98 ILE A O 1
ATOM 779 N N . CYS A 1 99 ? 12.825 -0.063 -3.744 1.00 92.06 99 CYS A N 1
ATOM 780 C CA . CYS A 1 99 ? 11.612 -0.020 -2.937 1.00 92.06 99 CYS A CA 1
ATOM 781 C C . CYS A 1 99 ? 11.758 0.951 -1.759 1.00 92.06 99 CYS A C 1
ATOM 783 O O . CYS A 1 99 ? 10.911 1.823 -1.592 1.00 92.06 99 CYS A O 1
ATOM 785 N N . THR A 1 100 ? 12.859 0.874 -1.007 1.00 90.88 100 THR A N 1
ATOM 786 C CA . THR A 1 100 ? 13.145 1.798 0.100 1.00 90.88 100 THR A CA 1
ATOM 787 C C . THR A 1 100 ? 13.225 3.241 -0.386 1.00 90.88 100 THR A C 1
ATOM 789 O O . THR A 1 100 ? 12.548 4.103 0.159 1.00 90.88 100 THR A O 1
ATOM 792 N N . LYS A 1 101 ? 13.956 3.507 -1.478 1.00 89.75 101 LYS A N 1
ATOM 793 C CA . LYS A 1 101 ? 14.027 4.858 -2.064 1.00 89.75 101 LYS A CA 1
ATOM 794 C C . LYS A 1 101 ? 12.660 5.383 -2.499 1.00 89.75 101 LYS A C 1
ATOM 796 O O . LYS A 1 101 ? 12.396 6.568 -2.352 1.00 89.75 101 LYS A O 1
ATOM 801 N N . ALA A 1 102 ? 11.802 4.527 -3.051 1.00 89.06 102 ALA A N 1
ATOM 802 C CA . ALA A 1 102 ? 10.455 4.917 -3.450 1.00 89.06 102 ALA A CA 1
ATOM 803 C C . ALA A 1 102 ? 9.580 5.256 -2.239 1.00 89.06 102 ALA A C 1
ATOM 805 O O . ALA A 1 102 ? 8.858 6.247 -2.279 1.00 89.06 102 ALA A O 1
ATOM 806 N N . LYS A 1 103 ? 9.690 4.476 -1.156 1.00 88.19 103 LYS A N 1
ATOM 807 C CA . LYS A 1 103 ? 9.028 4.773 0.118 1.00 88.19 103 LYS A CA 1
ATOM 808 C C . LYS A 1 103 ? 9.531 6.074 0.741 1.00 88.19 103 LYS A C 1
ATOM 810 O O . LYS A 1 103 ? 8.725 6.851 1.223 1.00 88.19 103 LYS A O 1
ATOM 815 N N . ASP A 1 104 ? 10.826 6.369 0.649 1.00 84.94 104 ASP A N 1
ATOM 816 C CA . ASP A 1 104 ? 11.388 7.640 1.131 1.00 84.94 104 ASP A CA 1
ATOM 817 C C . ASP A 1 104 ? 10.881 8.864 0.344 1.00 84.94 104 ASP A C 1
ATOM 819 O O . ASP A 1 104 ? 10.964 9.991 0.827 1.00 84.94 104 ASP A O 1
ATOM 823 N N . MET A 1 105 ? 10.369 8.665 -0.875 1.00 81.62 105 MET A N 1
ATOM 824 C CA . MET A 1 105 ? 9.739 9.720 -1.676 1.00 81.62 105 MET A CA 1
ATOM 825 C C . MET A 1 105 ? 8.256 9.936 -1.332 1.00 81.62 105 MET A C 1
ATOM 827 O O . MET A 1 105 ? 7.643 10.830 -1.916 1.00 81.62 105 MET A O 1
ATOM 831 N N . TYR A 1 106 ? 7.689 9.115 -0.444 1.00 78.31 106 TYR A N 1
ATOM 832 C CA . TYR A 1 106 ? 6.274 9.074 -0.089 1.00 78.31 106 TYR A CA 1
ATOM 833 C C . TYR A 1 106 ? 6.096 9.342 1.409 1.00 78.31 106 TYR A C 1
ATOM 835 O O . TYR A 1 106 ? 6.488 8.534 2.251 1.00 78.31 106 TYR A O 1
ATOM 843 N N . ASP A 1 107 ? 5.475 10.465 1.763 1.00 78.25 107 ASP A N 1
ATOM 844 C CA . ASP A 1 107 ? 5.356 10.848 3.172 1.00 78.25 107 ASP A CA 1
ATOM 845 C C . ASP A 1 107 ? 4.209 10.119 3.882 1.00 78.25 107 ASP A C 1
ATOM 847 O O . ASP A 1 107 ? 4.278 9.913 5.093 1.00 78.25 107 ASP A O 1
ATOM 851 N N . SER A 1 108 ? 3.157 9.699 3.172 1.00 81.50 108 SER A N 1
ATOM 852 C CA . SER A 1 108 ? 1.923 9.293 3.856 1.00 81.50 108 SER A CA 1
ATOM 853 C C . SER A 1 108 ? 2.091 8.034 4.725 1.00 81.50 108 SER A C 1
ATOM 855 O O . SER A 1 108 ? 1.644 8.039 5.868 1.00 81.50 108 SER A O 1
ATOM 857 N N . GLU A 1 109 ? 2.788 6.985 4.259 1.00 87.38 109 GLU A N 1
ATOM 858 C CA . GLU A 1 109 ? 3.063 5.768 5.062 1.00 87.38 109 GLU A CA 1
ATOM 859 C C . GLU A 1 109 ? 3.868 6.143 6.315 1.00 87.38 109 GLU A C 1
ATOM 861 O O . GLU A 1 109 ? 3.531 5.758 7.436 1.00 87.38 109 GLU A O 1
ATOM 866 N N . LYS A 1 110 ? 4.899 6.971 6.128 1.00 87.81 110 LYS A N 1
ATOM 867 C CA . LYS A 1 110 ? 5.782 7.436 7.195 1.00 87.81 110 LYS A CA 1
ATOM 868 C C . LYS A 1 110 ? 5.041 8.273 8.239 1.00 87.81 110 LYS A C 1
ATOM 870 O O . LYS A 1 110 ? 5.250 8.058 9.429 1.00 87.81 110 LYS A O 1
ATOM 875 N N . ILE A 1 111 ? 4.146 9.168 7.818 1.00 90.00 111 ILE A N 1
ATOM 876 C CA . ILE A 1 111 ? 3.337 10.008 8.712 1.00 90.00 111 ILE A CA 1
ATOM 877 C C . ILE A 1 111 ? 2.524 9.144 9.683 1.00 90.00 111 ILE A C 1
ATOM 879 O O . ILE A 1 111 ? 2.467 9.450 10.874 1.00 90.00 111 ILE A O 1
ATOM 883 N N . TYR A 1 112 ? 1.895 8.069 9.203 1.00 92.19 112 TYR A N 1
ATOM 884 C CA . TYR A 1 112 ? 1.111 7.186 10.070 1.00 92.19 112 TYR A CA 1
ATOM 885 C C . TYR A 1 112 ? 2.002 6.382 11.025 1.00 92.19 112 TYR A C 1
ATOM 887 O O . TYR A 1 112 ? 1.702 6.309 12.217 1.00 92.19 112 TYR A O 1
ATOM 895 N N . LEU A 1 113 ? 3.146 5.875 10.561 1.00 91.38 113 LEU A N 1
ATOM 896 C CA . LEU A 1 113 ? 4.112 5.202 11.439 1.00 91.38 113 LEU A CA 1
ATOM 897 C C . LEU A 1 113 ? 4.653 6.141 12.534 1.00 91.38 113 LEU A C 1
ATOM 899 O O . LEU A 1 113 ? 4.711 5.760 13.702 1.00 91.38 113 LEU A O 1
ATOM 903 N N . GLU A 1 114 ? 4.985 7.390 12.197 1.00 93.25 114 GLU A N 1
ATOM 904 C CA . GLU A 1 114 ? 5.454 8.401 13.158 1.00 93.25 114 GLU A CA 1
ATOM 905 C C . GLU A 1 114 ? 4.376 8.804 14.173 1.00 93.25 114 GLU A C 1
ATOM 907 O O . GLU A 1 114 ? 4.688 9.102 15.327 1.00 93.25 114 GLU A O 1
ATOM 912 N N . LYS A 1 115 ? 3.097 8.765 13.780 1.00 93.69 115 LYS A N 1
ATOM 913 C CA . LYS A 1 115 ? 1.955 8.968 14.685 1.00 93.69 115 LYS A CA 1
ATOM 914 C C . LYS A 1 115 ? 1.644 7.743 15.562 1.00 93.69 115 LYS A C 1
ATOM 916 O O . LYS A 1 115 ? 0.702 7.798 16.353 1.00 93.69 115 LYS A O 1
ATOM 921 N N . GLY A 1 116 ? 2.417 6.663 15.443 1.00 94.31 116 GLY A N 1
ATOM 922 C CA . GLY A 1 116 ? 2.292 5.460 16.265 1.00 94.31 116 GLY A CA 1
ATOM 923 C C . GLY A 1 116 ? 1.270 4.445 15.759 1.00 94.31 116 GLY A C 1
ATOM 924 O O . GLY A 1 116 ? 0.824 3.614 16.547 1.00 94.31 116 GLY A O 1
ATOM 925 N N . TYR A 1 117 ? 0.886 4.506 14.481 1.00 95.38 117 TYR A N 1
ATOM 926 C CA . TYR A 1 117 ? -0.020 3.515 13.908 1.00 95.38 117 TYR A CA 1
ATOM 927 C C . TYR A 1 117 ? 0.729 2.213 13.658 1.00 95.38 117 TYR A C 1
ATOM 929 O O . TYR A 1 117 ? 1.891 2.204 13.245 1.00 95.38 117 TYR A O 1
ATOM 937 N N . ILE A 1 118 ? 0.035 1.103 13.869 1.00 94.06 118 ILE A N 1
ATOM 938 C CA . ILE A 1 118 ? 0.512 -0.223 13.506 1.00 94.06 118 ILE A CA 1
ATOM 939 C C . ILE A 1 118 ? 0.070 -0.495 12.071 1.00 94.06 118 ILE A C 1
ATOM 941 O O . ILE A 1 118 ? -1.098 -0.326 11.735 1.00 94.06 118 ILE A O 1
ATOM 945 N N . LEU A 1 119 ? 0.996 -0.933 11.223 1.00 93.25 119 LEU A N 1
ATOM 946 C CA . LEU A 1 119 ? 0.685 -1.382 9.871 1.00 93.25 119 LEU A CA 1
ATOM 947 C C . LEU A 1 119 ? 0.585 -2.908 9.860 1.00 93.25 119 LEU A C 1
ATOM 949 O O . LEU A 1 119 ? 1.491 -3.591 10.342 1.00 93.25 119 LEU A O 1
ATOM 953 N N . LYS A 1 120 ? -0.518 -3.428 9.323 1.00 93.88 120 LYS A N 1
ATOM 954 C CA . LYS A 1 120 ? -0.773 -4.862 9.147 1.00 93.88 120 LYS A CA 1
ATOM 955 C C . LYS A 1 120 ? -1.207 -5.128 7.722 1.00 93.88 120 LYS A C 1
ATOM 957 O O . LYS A 1 120 ? -2.026 -4.389 7.184 1.00 93.88 120 LYS A O 1
ATOM 962 N N . ASN A 1 121 ? -0.691 -6.184 7.104 1.00 93.50 121 ASN A N 1
ATOM 963 C CA . ASN A 1 121 ? -1.330 -6.682 5.887 1.00 93.50 121 ASN A CA 1
ATOM 964 C C . ASN A 1 121 ? -2.633 -7.419 6.244 1.00 93.50 121 ASN A C 1
ATOM 966 O O . ASN A 1 121 ? -2.868 -7.778 7.401 1.00 93.50 121 ASN A O 1
ATOM 970 N N . ILE A 1 122 ? -3.495 -7.623 5.251 1.00 92.19 122 ILE A N 1
ATOM 971 C CA . ILE A 1 122 ? -4.802 -8.255 5.460 1.00 92.19 122 ILE A CA 1
ATOM 972 C C . ILE A 1 122 ? -4.715 -9.670 6.056 1.00 92.19 122 ILE A C 1
ATOM 974 O O . ILE A 1 122 ? -5.572 -10.045 6.854 1.00 92.19 122 ILE A O 1
ATOM 978 N N . ASP A 1 123 ? -3.678 -10.439 5.723 1.00 91.56 123 ASP A N 1
ATOM 979 C CA . ASP A 1 123 ? -3.497 -11.797 6.243 1.00 91.56 123 ASP A CA 1
ATOM 980 C C . ASP A 1 123 ? -3.121 -11.760 7.730 1.00 91.56 123 ASP A C 1
ATOM 982 O O . ASP A 1 123 ? -3.753 -12.428 8.544 1.00 91.56 123 ASP A O 1
ATOM 986 N N . GLU A 1 124 ? -2.178 -10.894 8.113 1.00 92.12 124 GLU A N 1
ATOM 987 C CA . GLU A 1 124 ? -1.798 -10.668 9.511 1.00 92.12 124 GLU A CA 1
ATOM 988 C C . GLU A 1 124 ? -2.970 -10.157 10.353 1.00 92.12 124 GLU A C 1
ATOM 990 O O . GLU A 1 124 ? -3.101 -10.534 11.519 1.00 92.12 124 GLU A O 1
ATOM 995 N N . PHE A 1 125 ? -3.816 -9.296 9.782 1.00 91.62 125 PHE A N 1
ATOM 996 C CA . PHE A 1 125 ? -5.042 -8.854 10.440 1.00 91.62 125 PHE A CA 1
ATOM 997 C C . PHE A 1 125 ? -5.981 -10.039 10.695 1.00 91.62 125 PHE A C 1
ATOM 999 O O . PHE A 1 125 ? -6.417 -10.238 11.826 1.00 91.62 125 PHE A O 1
ATOM 1006 N N . ASN A 1 126 ? -6.238 -10.862 9.675 1.00 89.19 126 ASN A N 1
ATOM 1007 C CA . ASN A 1 126 ? -7.127 -12.018 9.791 1.00 89.19 126 ASN A CA 1
ATOM 1008 C C . ASN A 1 126 ? -6.610 -13.062 10.793 1.00 89.19 126 ASN A C 1
ATOM 1010 O O . ASN A 1 126 ? -7.398 -13.626 11.549 1.00 89.19 126 ASN A O 1
ATOM 1014 N N . GLU A 1 127 ? -5.298 -13.305 10.837 1.00 89.69 127 GLU A N 1
ATOM 1015 C CA . GLU A 1 127 ? -4.677 -14.224 11.802 1.00 89.69 127 GLU A CA 1
ATOM 1016 C C . GLU A 1 127 ? -4.799 -13.746 13.255 1.00 89.69 127 GLU A C 1
ATOM 1018 O O . GLU A 1 127 ? -4.764 -14.558 14.179 1.00 89.69 127 GLU A O 1
ATOM 1023 N N . ASN A 1 128 ? -4.949 -12.436 13.467 1.00 84.88 128 ASN A N 1
ATOM 1024 C CA . ASN A 1 128 ? -5.014 -11.814 14.788 1.00 84.88 128 ASN A CA 1
ATOM 1025 C C . ASN A 1 128 ? -6.371 -11.152 15.058 1.00 84.88 128 ASN A C 1
ATOM 1027 O O . ASN A 1 128 ? -6.472 -10.324 15.961 1.00 84.88 128 ASN A O 1
ATOM 1031 N N . ILE A 1 129 ? -7.413 -11.523 14.307 1.00 84.12 129 ILE A N 1
ATOM 1032 C CA . ILE A 1 129 ? -8.733 -10.879 14.355 1.00 84.12 129 ILE A CA 1
ATOM 1033 C C . ILE A 1 129 ? -9.325 -10.841 15.772 1.00 84.12 129 ILE A C 1
ATOM 1035 O O . ILE A 1 129 ? -9.913 -9.840 16.171 1.00 84.12 129 ILE A O 1
ATOM 1039 N N . ASP A 1 130 ? -9.083 -11.883 16.572 1.00 81.44 130 ASP A N 1
ATOM 1040 C CA . ASP A 1 130 ? -9.571 -11.992 17.950 1.00 81.44 130 ASP A CA 1
ATOM 1041 C C . ASP A 1 130 ? -9.005 -10.914 18.889 1.00 81.44 130 ASP A C 1
ATOM 1043 O O . ASP A 1 130 ? -9.618 -10.614 19.909 1.00 81.44 130 ASP A O 1
ATOM 1047 N N . GLN A 1 131 ? -7.863 -10.302 18.553 1.00 80.31 131 GLN A N 1
ATOM 1048 C CA . GLN A 1 131 ? -7.276 -9.199 19.329 1.00 80.31 131 GLN A CA 1
ATOM 1049 C C . GLN A 1 131 ? -8.040 -7.882 19.149 1.00 80.31 131 GLN A C 1
ATOM 1051 O O . GLN A 1 131 ? -7.836 -6.955 19.930 1.00 80.31 131 GLN A O 1
ATOM 1056 N N . TYR A 1 132 ? -8.899 -7.808 18.131 1.00 71.88 132 TYR A N 1
ATOM 1057 C CA . TYR A 1 132 ? -9.658 -6.617 17.760 1.00 71.88 132 TYR A CA 1
ATOM 1058 C C . TYR A 1 132 ? -11.171 -6.785 17.959 1.00 71.88 132 TYR A C 1
ATOM 1060 O O . TYR A 1 132 ? -11.931 -5.856 17.697 1.00 71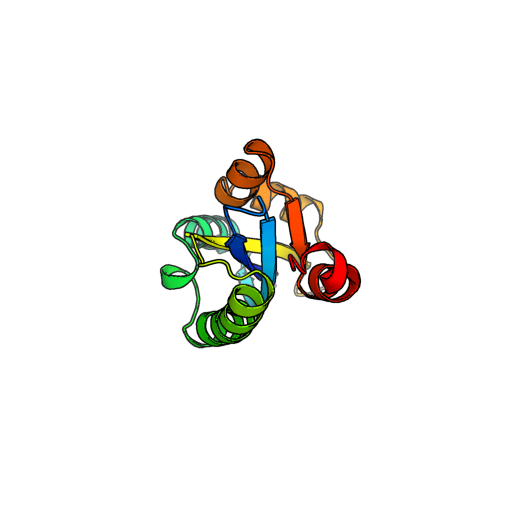.88 132 TYR A O 1
ATOM 1068 N N . ASN A 1 133 ? -11.616 -7.950 18.444 1.00 60.12 133 ASN A N 1
ATOM 1069 C CA . ASN A 1 133 ? -12.989 -8.149 18.895 1.00 60.12 133 ASN A CA 1
ATOM 1070 C C . ASN A 1 133 ? -13.163 -7.459 20.254 1.00 60.12 133 ASN A C 1
ATOM 1072 O O . ASN A 1 133 ? -12.829 -8.020 21.299 1.00 60.12 133 ASN A O 1
ATOM 1076 N N . PHE A 1 134 ? -13.682 -6.237 20.237 1.00 57.25 134 PHE A N 1
ATOM 1077 C CA . PHE A 1 134 ? -14.187 -5.589 21.441 1.00 57.25 134 PHE A CA 1
ATOM 1078 C C . PHE A 1 134 ? -15.625 -6.072 21.677 1.00 57.25 134 PHE A C 1
ATOM 1080 O O . PHE A 1 134 ? -16.497 -5.839 20.841 1.00 57.25 134 PHE A O 1
ATOM 1087 N N . GLU A 1 135 ? -15.843 -6.806 22.777 1.00 46.81 135 GLU A N 1
ATOM 1088 C CA . GLU A 1 135 ? -17.185 -7.142 23.293 1.00 46.81 135 GLU A CA 1
ATOM 1089 C C . GLU A 1 135 ? -18.018 -5.891 23.611 1.00 46.81 135 GLU A C 1
ATOM 1091 O O . GLU A 1 135 ? -17.455 -4.923 24.180 1.00 46.81 135 GLU A O 1
#

Radius of gyration: 15.78 Å; chains: 1; bounding box: 35×26×52 Å

Secondary structure (DSSP, 8-state):
-----EEEEEEEEEEEETTTTEEEEEEEEEEEEETTTHHHHHHHHTT-HHHHS-HHHHHHHHHHHHHHHHHHT----EEEEEEEEEEETTT--B-HHHHHHHHHT-HHHHHHHHTTPEEEEHHHHHHTGGGS---

Sequence (135 aa):
MNESTWYRIKYSIGYVFEENKLVIAIPVGILDSTKENFEKNIKLMDIGPYIALPSEAISIGESCRDNISRILNETLEDAIIIIDKIIDGKTGEDLEEICTKAKDMYDSEKIYLEKGYILKNIDEFNENIDQYNFE

pLDDT: mean 88.89, std 9.54, range [42.59, 96.69]

Foldseek 3Di:
DPPFWKKKWWKFKWFAFDVQLATETETQDIDIGTPVCVLVLLVLQQVDDVRNHDPRSVVRRVVLVVVVCVLLVTDTDGIHMQGPFMAGPPPRDTPVVVNVVSVVSHCPVVVSVVVVGDYHYPVRCVVCSVVRRDD